Protein AF-A0A7W8C824-F1 (afdb_monomer)

pLDDT: mean 79.59, std 16.1, range [46.41, 97.12]

Solvent-accessible surface area (backbone atoms only — not comparable to full-atom values): 6570 Å² total; per-residue (Å²): 114,71,73,60,37,52,77,71,77,38,82,89,72,64,68,67,64,52,54,50,50,54,48,52,55,51,53,52,52,51,52,53,50,51,56,50,52,52,51,45,49,50,54,50,52,51,34,33,74,44,10,46,44,61,72,90,47,47,65,60,52,44,56,45,37,72,76,38,64,73,51,53,58,60,64,63,70,46,56,70,55,71,38,84,79,66,85,91,67,78,74,78,74,76,68,91,66,76,90,80,73,90,84,80,81,132

Radius of gyration: 30.42 Å; Cα contacts (8 Å, |Δi|>4): 52; chains: 1; bounding box: 59×37×101 Å

Structure (mmCIF, N/CA/C/O backbone):
data_AF-A0A7W8C824-F1
#
_entry.id   AF-A0A7W8C824-F1
#
loop_
_atom_site.group_PDB
_atom_site.id
_atom_site.type_symbol
_atom_site.label_atom_id
_atom_site.label_alt_id
_atom_site.label_comp_id
_atom_site.label_asym_id
_atom_site.label_entity_id
_atom_site.label_seq_id
_atom_site.pdbx_PDB_ins_code
_atom_site.Cartn_x
_atom_site.Cartn_y
_atom_site.Cartn_z
_atom_site.occupancy
_atom_site.B_iso_or_equiv
_atom_site.auth_seq_id
_atom_site.auth_comp_id
_atom_site.auth_asym_id
_atom_site.auth_atom_id
_atom_site.pdbx_PDB_model_num
ATOM 1 N N . MET A 1 1 ? -30.776 -2.732 39.563 1.00 51.03 1 MET A N 1
ATOM 2 C CA . MET A 1 1 ? -30.704 -3.520 38.309 1.00 51.03 1 MET A CA 1
ATOM 3 C C . MET A 1 1 ? -29.269 -3.850 37.877 1.00 51.03 1 MET A C 1
ATOM 5 O O . MET A 1 1 ? -29.058 -4.956 37.401 1.00 51.03 1 MET A O 1
ATOM 9 N N . ALA A 1 2 ? -28.263 -3.000 38.137 1.00 52.59 2 ALA A N 1
ATOM 10 C CA . ALA A 1 2 ? -26.850 -3.312 37.844 1.00 52.59 2 ALA A CA 1
ATOM 11 C C . ALA A 1 2 ? -26.301 -4.573 38.557 1.00 52.59 2 ALA A C 1
ATOM 13 O O . ALA A 1 2 ? -25.575 -5.366 37.964 1.00 52.59 2 ALA A O 1
ATOM 14 N N . ALA A 1 3 ? -26.701 -4.815 39.811 1.00 47.91 3 ALA A N 1
ATOM 15 C CA . ALA A 1 3 ? -26.266 -5.990 40.576 1.00 47.91 3 ALA A CA 1
ATOM 16 C C . ALA A 1 3 ? -26.782 -7.334 40.012 1.00 47.91 3 ALA A C 1
ATOM 18 O O . ALA A 1 3 ? -26.145 -8.366 40.207 1.00 47.91 3 ALA A O 1
ATOM 19 N N . THR A 1 4 ? -27.916 -7.332 39.303 1.00 57.91 4 THR A N 1
ATOM 20 C CA . THR A 1 4 ? -28.501 -8.536 38.690 1.00 57.91 4 THR A CA 1
ATOM 21 C C . THR A 1 4 ? -27.822 -8.869 37.359 1.00 57.91 4 THR A C 1
ATOM 23 O O . THR A 1 4 ? -27.561 -10.037 37.096 1.00 57.91 4 THR A O 1
ATOM 26 N N . ALA A 1 5 ? -27.452 -7.853 36.568 1.00 58.50 5 ALA A N 1
ATOM 27 C CA . ALA A 1 5 ? -26.692 -8.023 35.326 1.00 58.50 5 ALA A CA 1
ATOM 28 C C . ALA A 1 5 ? -25.320 -8.672 35.580 1.00 58.50 5 ALA A C 1
ATOM 30 O O . ALA A 1 5 ? -24.965 -9.655 34.932 1.00 58.50 5 ALA A O 1
ATOM 31 N N . LYS A 1 6 ? -24.611 -8.220 36.624 1.00 61.25 6 LYS A N 1
ATOM 32 C CA . LYS A 1 6 ? -23.295 -8.764 36.990 1.00 61.25 6 LYS A CA 1
ATOM 33 C C . LYS A 1 6 ? -23.343 -10.243 37.401 1.00 61.25 6 LYS A C 1
ATOM 35 O O . LYS A 1 6 ? -22.414 -10.989 37.112 1.00 61.25 6 LYS A O 1
ATOM 40 N N . ARG A 1 7 ? -24.440 -10.695 38.028 1.00 61.50 7 ARG A N 1
ATOM 41 C CA . ARG A 1 7 ? -24.666 -12.117 38.370 1.00 61.50 7 ARG A CA 1
ATOM 42 C C . ARG A 1 7 ?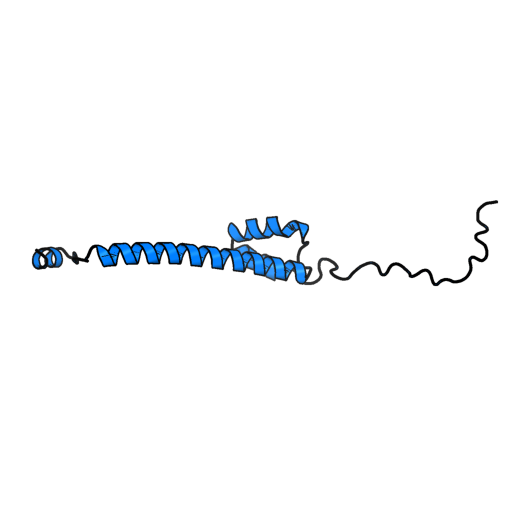 -24.936 -13.001 37.147 1.00 61.50 7 ARG A C 1
ATOM 44 O O . ARG A 1 7 ? -24.751 -14.207 37.240 1.00 61.50 7 ARG A O 1
ATOM 51 N N . ALA A 1 8 ? -25.336 -12.409 36.023 1.00 73.31 8 ALA A N 1
ATOM 52 C CA . ALA A 1 8 ? -25.531 -13.086 34.742 1.00 73.31 8 ALA A CA 1
ATOM 53 C C . ALA A 1 8 ? -24.302 -12.983 33.810 1.00 73.31 8 ALA A C 1
ATOM 55 O O . ALA A 1 8 ? -24.395 -13.349 32.643 1.00 73.31 8 ALA A O 1
ATOM 56 N N . GLY A 1 9 ? -23.164 -12.467 34.300 1.00 72.06 9 GLY A N 1
ATOM 57 C CA . GLY A 1 9 ? -21.960 -12.252 33.487 1.00 72.06 9 GLY A CA 1
ATOM 58 C C . GLY A 1 9 ? -22.060 -11.070 32.517 1.00 72.06 9 GLY A C 1
ATOM 59 O O . GLY A 1 9 ? -21.249 -10.962 31.604 1.00 72.06 9 GLY A O 1
ATOM 60 N N . LEU A 1 10 ? -23.047 -10.190 32.699 1.00 75.06 10 LEU A N 1
ATOM 61 C CA . LEU A 1 10 ? -23.274 -9.024 31.853 1.00 75.06 10 LEU A CA 1
ATOM 62 C C . LEU A 1 10 ? -22.800 -7.756 32.567 1.00 75.06 10 LEU A C 1
ATOM 64 O O . LEU A 1 10 ? -23.128 -7.516 33.733 1.00 75.06 10 LEU A O 1
ATOM 68 N N . GLU A 1 11 ? -22.053 -6.926 31.849 1.00 76.12 11 GLU A N 1
ATOM 69 C CA . GLU A 1 11 ? -21.635 -5.607 32.312 1.00 76.12 11 GLU A CA 1
ATOM 70 C C . GLU A 1 11 ? -22.568 -4.540 31.734 1.00 76.12 11 GLU A C 1
ATOM 72 O O . GLU A 1 11 ? -22.864 -4.532 30.539 1.00 76.12 11 GLU A O 1
ATOM 77 N N . VAL A 1 12 ? -23.085 -3.667 32.602 1.00 76.25 12 VAL A N 1
ATOM 78 C CA . VAL A 1 12 ? -23.920 -2.538 32.179 1.00 76.25 12 VAL A CA 1
ATOM 79 C C . VAL A 1 12 ? -22.980 -1.435 31.719 1.00 76.25 12 VAL A C 1
ATOM 81 O O . VAL A 1 12 ? -22.238 -0.891 32.532 1.00 76.25 12 VAL A O 1
ATOM 84 N N . VAL A 1 13 ? -23.014 -1.130 30.425 1.00 74.00 13 VAL A N 1
ATOM 85 C CA . VAL A 1 13 ? -22.224 -0.062 29.808 1.00 74.00 13 VAL A CA 1
ATOM 86 C C . VAL A 1 13 ? -23.176 1.046 29.360 1.00 74.00 13 VAL A C 1
ATOM 88 O O . VAL A 1 13 ? -24.239 0.760 28.804 1.00 74.00 13 VAL A O 1
ATOM 91 N N . ASP A 1 14 ? -22.798 2.301 29.606 1.00 80.50 14 ASP A N 1
ATOM 92 C CA . ASP A 1 14 ? -23.576 3.469 29.192 1.00 80.50 14 ASP A CA 1
ATOM 93 C C . ASP A 1 14 ? -23.656 3.584 27.659 1.00 80.50 14 ASP A C 1
ATOM 95 O O . ASP A 1 14 ? -22.742 3.197 26.922 1.00 80.50 14 ASP A O 1
ATOM 99 N N . ALA A 1 15 ? -24.767 4.131 27.164 1.00 78.69 15 ALA A N 1
ATOM 100 C CA . ALA A 1 15 ? -25.038 4.214 25.730 1.00 78.69 15 ALA A CA 1
ATOM 101 C C . ALA A 1 15 ? -24.077 5.163 24.988 1.00 78.69 15 ALA A C 1
ATOM 103 O O . ALA A 1 15 ? -23.663 4.856 23.866 1.00 78.69 15 ALA A O 1
ATOM 104 N N . ASP A 1 16 ? -23.680 6.273 25.620 1.00 80.88 16 ASP A N 1
ATOM 105 C CA . ASP A 1 16 ? -22.818 7.284 24.995 1.00 80.88 16 ASP A CA 1
ATOM 106 C C . ASP A 1 16 ? -21.395 6.751 24.717 1.00 80.88 16 ASP A C 1
ATOM 108 O O . ASP A 1 16 ? -20.937 6.857 23.572 1.00 80.88 16 ASP A O 1
ATOM 112 N N . PRO A 1 17 ? -20.710 6.073 25.668 1.00 82.69 17 PRO A N 1
ATOM 113 C CA . PRO A 1 17 ? -19.444 5.391 25.392 1.00 82.69 17 PRO A CA 1
ATOM 114 C C . PRO A 1 17 ? -19.525 4.336 24.281 1.00 82.69 17 PRO A C 1
ATOM 116 O O . PRO A 1 17 ? -18.599 4.216 23.480 1.00 82.69 17 PRO A O 1
ATOM 119 N N . ILE A 1 18 ? -20.630 3.583 24.182 1.00 84.00 18 ILE A N 1
ATOM 120 C CA . ILE A 1 18 ? -20.809 2.577 23.119 1.00 84.00 18 ILE A CA 1
ATOM 121 C C . ILE A 1 18 ? -20.908 3.248 21.746 1.00 84.00 18 ILE A C 1
ATOM 123 O O . ILE A 1 18 ? -20.325 2.755 20.776 1.00 84.00 18 ILE A O 1
ATOM 127 N N . ALA A 1 19 ? -21.654 4.350 21.643 1.00 85.06 19 ALA A N 1
ATOM 128 C CA . ALA A 1 19 ? -21.786 5.098 20.398 1.00 85.06 19 ALA A CA 1
ATOM 129 C C . ALA A 1 19 ? -20.436 5.686 19.954 1.00 85.06 19 ALA A C 1
ATOM 131 O O . ALA A 1 19 ? -20.065 5.554 18.784 1.00 85.06 19 ALA A O 1
ATOM 132 N N . MET A 1 20 ? -19.672 6.248 20.897 1.00 86.81 20 MET A N 1
ATOM 133 C CA . MET A 1 20 ? -18.321 6.756 20.654 1.00 86.81 20 MET A CA 1
ATOM 134 C C . MET A 1 20 ? -17.382 5.646 20.167 1.00 86.81 20 MET A C 1
ATOM 136 O O . MET A 1 20 ? -16.775 5.778 19.106 1.00 86.81 20 MET A O 1
ATOM 140 N N . LEU A 1 21 ? -17.348 4.504 20.860 1.00 86.38 21 LEU A N 1
ATOM 141 C CA . LEU A 1 21 ? -16.485 3.379 20.498 1.00 86.38 21 LEU A CA 1
ATOM 142 C C . LEU A 1 21 ? -16.818 2.808 19.112 1.00 86.38 21 LEU A C 1
ATOM 144 O O . LEU A 1 21 ? -15.925 2.460 18.342 1.00 86.38 21 LEU A O 1
ATOM 148 N N . ARG A 1 22 ? -18.106 2.720 18.756 1.00 88.88 22 ARG A N 1
ATOM 149 C CA . ARG A 1 22 ? -18.532 2.273 17.417 1.00 88.88 22 ARG A CA 1
ATOM 150 C C . ARG A 1 22 ? -18.063 3.225 16.322 1.00 88.88 22 ARG A C 1
ATOM 152 O O . ARG A 1 22 ? -17.672 2.763 15.246 1.00 88.88 22 ARG A O 1
ATOM 159 N N . ARG A 1 23 ? -18.104 4.531 16.588 1.00 87.44 23 ARG A N 1
ATOM 160 C CA . ARG A 1 23 ? -17.607 5.553 15.668 1.00 87.44 23 ARG A CA 1
ATOM 161 C C . ARG A 1 23 ? -16.097 5.432 15.496 1.00 87.44 23 ARG A C 1
ATOM 163 O O . ARG A 1 23 ? -15.645 5.245 14.374 1.00 87.44 23 ARG A O 1
ATOM 170 N N . GLU A 1 24 ? -15.345 5.405 16.591 1.00 85.50 24 GLU A N 1
ATOM 171 C CA . GLU A 1 24 ? -13.886 5.243 16.566 1.00 85.50 24 GLU A CA 1
ATOM 172 C C . GLU A 1 24 ? -13.456 3.948 15.863 1.00 85.50 24 GLU A C 1
ATOM 174 O O . GLU A 1 24 ? -12.519 3.946 15.068 1.00 85.50 24 GLU A O 1
ATOM 179 N N . ALA A 1 25 ? -14.178 2.845 16.080 1.00 87.38 25 ALA A N 1
ATOM 180 C CA . ALA A 1 25 ? -13.919 1.587 15.386 1.00 87.38 25 ALA A CA 1
ATOM 181 C C . ALA A 1 25 ? -14.183 1.679 13.874 1.00 87.38 25 ALA A C 1
ATOM 183 O O . ALA A 1 25 ? -13.513 1.008 13.086 1.00 87.38 25 ALA A O 1
ATOM 184 N N . THR A 1 26 ? -15.162 2.481 13.456 1.00 87.44 26 THR A N 1
ATOM 185 C CA . THR A 1 26 ? -15.460 2.713 12.037 1.00 87.44 26 THR A CA 1
ATOM 186 C C . THR A 1 26 ? -14.384 3.588 11.402 1.00 87.44 26 THR A C 1
ATOM 188 O O . THR A 1 26 ? -13.828 3.209 10.371 1.00 87.44 26 THR A O 1
ATOM 191 N N . ASP A 1 27 ? -14.018 4.683 12.064 1.00 87.69 27 ASP A N 1
ATOM 192 C CA . ASP A 1 27 ? -12.971 5.602 11.617 1.00 87.69 27 ASP A CA 1
ATOM 193 C C . ASP A 1 27 ? -11.616 4.871 11.531 1.00 87.69 27 ASP A C 1
ATOM 195 O O . ASP A 1 27 ? -10.918 4.940 10.519 1.00 87.69 27 ASP A O 1
ATOM 199 N N . GLY A 1 28 ? -11.283 4.049 12.531 1.00 81.44 28 GLY A N 1
ATOM 200 C CA . GLY A 1 28 ? -10.068 3.233 12.537 1.00 81.44 28 GLY A CA 1
ATOM 201 C C . GLY A 1 28 ? -10.009 2.212 11.394 1.00 81.44 28 GLY A C 1
ATOM 202 O O . GLY A 1 28 ? -8.948 2.012 10.795 1.00 81.44 28 GLY A O 1
ATOM 203 N N . LYS A 1 29 ? -11.142 1.594 11.030 1.00 86.62 29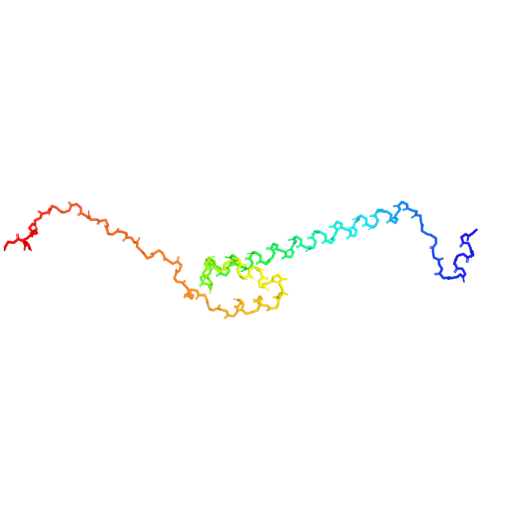 LYS A N 1
ATOM 204 C CA . LYS A 1 29 ? -11.220 0.704 9.856 1.00 86.62 29 LYS A CA 1
ATOM 205 C C . LYS A 1 29 ? -10.940 1.461 8.559 1.00 86.62 29 LYS A C 1
ATOM 207 O O . LYS A 1 29 ? -10.205 0.946 7.718 1.00 86.62 29 LYS A O 1
ATOM 212 N N . GLN A 1 30 ? -11.485 2.668 8.412 1.00 88.38 30 GLN A N 1
ATOM 213 C CA . GLN A 1 30 ? -11.265 3.504 7.230 1.00 88.38 30 GLN A CA 1
ATOM 214 C C . GLN A 1 30 ? -9.802 3.941 7.112 1.00 88.38 30 GLN A C 1
ATOM 216 O O . GLN A 1 30 ? -9.197 3.765 6.056 1.00 88.38 30 GLN A O 1
ATOM 221 N N . VAL A 1 31 ? -9.199 4.417 8.207 1.00 90.00 31 VAL A N 1
ATOM 222 C CA . VAL A 1 31 ? -7.780 4.808 8.240 1.00 90.00 31 VAL A CA 1
ATOM 223 C C . VAL A 1 31 ? -6.877 3.626 7.894 1.00 90.00 31 VAL A C 1
ATOM 225 O O . VAL A 1 31 ? -5.954 3.764 7.092 1.00 90.00 31 VAL A O 1
ATOM 228 N N . LYS A 1 32 ? -7.158 2.439 8.444 1.00 88.12 32 LYS A N 1
ATOM 229 C CA . LYS A 1 32 ? -6.387 1.230 8.133 1.00 88.12 32 LYS A CA 1
ATOM 230 C C . LYS A 1 32 ? -6.489 0.853 6.653 1.00 88.12 32 LYS A C 1
ATOM 232 O O . LYS A 1 32 ? -5.475 0.491 6.060 1.00 88.12 32 LYS A O 1
ATOM 237 N N . ALA A 1 33 ? -7.682 0.946 6.066 1.00 88.56 33 ALA A N 1
ATOM 238 C CA . ALA A 1 33 ? -7.892 0.668 4.648 1.00 88.56 33 ALA A CA 1
ATOM 239 C C . ALA A 1 33 ? -7.137 1.668 3.754 1.00 88.56 33 ALA A C 1
ATOM 241 O O . ALA A 1 33 ? -6.426 1.250 2.842 1.00 88.56 33 ALA A O 1
ATOM 242 N N . ALA A 1 34 ? -7.212 2.966 4.064 1.00 89.88 34 ALA A N 1
ATOM 243 C CA . ALA A 1 34 ? -6.491 4.008 3.334 1.00 89.88 34 ALA A CA 1
ATOM 244 C C . ALA A 1 34 ? -4.967 3.824 3.418 1.00 89.88 34 ALA A C 1
ATOM 246 O O . ALA A 1 34 ? -4.277 3.858 2.401 1.00 89.88 34 ALA A O 1
ATOM 247 N N . ALA A 1 35 ? -4.443 3.538 4.615 1.00 92.12 35 ALA A N 1
ATOM 248 C CA . ALA A 1 35 ? -3.021 3.269 4.807 1.00 92.12 35 ALA A CA 1
ATOM 249 C C . ALA A 1 35 ? -2.553 2.034 4.020 1.00 92.12 35 ALA A C 1
ATOM 251 O O . ALA A 1 35 ? -1.433 2.013 3.515 1.00 92.12 35 ALA A O 1
ATOM 252 N N . GLN A 1 36 ? -3.393 1.002 3.903 1.00 91.38 36 GLN A N 1
ATOM 253 C CA . GLN A 1 36 ? -3.065 -0.179 3.108 1.00 91.38 36 GLN A CA 1
ATOM 254 C C . GLN A 1 36 ? -3.017 0.137 1.609 1.00 91.38 36 GLN A C 1
ATOM 256 O O . GLN A 1 36 ? -2.060 -0.258 0.947 1.00 91.38 36 GLN A O 1
ATOM 261 N N . ALA A 1 37 ? -4.002 0.874 1.089 1.00 92.06 37 ALA A N 1
ATOM 262 C CA . ALA A 1 37 ? -4.020 1.296 -0.311 1.00 92.06 37 ALA A CA 1
ATOM 263 C C . ALA A 1 37 ? -2.782 2.139 -0.660 1.00 92.06 37 ALA A C 1
ATOM 265 O O . ALA A 1 37 ? -2.091 1.853 -1.634 1.00 92.06 37 ALA A O 1
ATOM 266 N N . GLN A 1 38 ? -2.427 3.095 0.202 1.00 94.44 38 GLN A N 1
ATOM 267 C CA . GLN A 1 38 ? -1.252 3.941 -0.000 1.00 94.44 38 GLN A CA 1
ATOM 268 C C . GLN A 1 38 ? 0.058 3.140 -0.024 1.00 94.44 38 GLN A C 1
ATOM 270 O O . GLN A 1 38 ? 0.941 3.431 -0.827 1.00 94.44 38 GLN A O 1
ATOM 275 N N . ARG A 1 39 ? 0.194 2.108 0.823 1.00 94.12 39 ARG A N 1
ATOM 276 C CA . ARG A 1 39 ? 1.366 1.214 0.794 1.00 94.12 39 ARG A CA 1
ATOM 277 C C . ARG A 1 39 ? 1.462 0.437 -0.514 1.00 94.12 39 ARG A C 1
ATOM 279 O O . ARG A 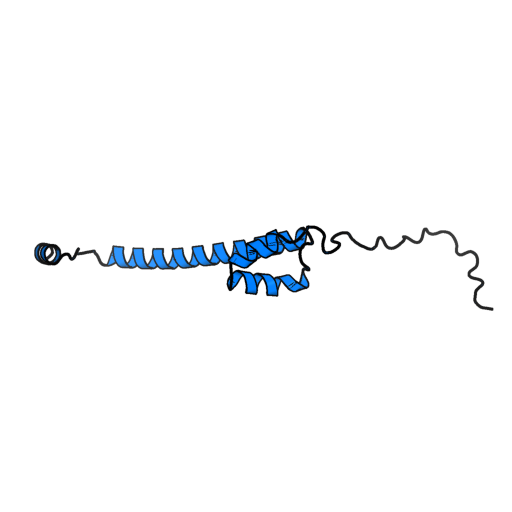1 39 ? 2.557 0.285 -1.042 1.00 94.12 39 ARG A O 1
ATOM 286 N N . ILE A 1 40 ? 0.332 -0.050 -1.026 1.00 95.44 40 ILE A N 1
ATOM 287 C CA . ILE A 1 40 ? 0.286 -0.771 -2.301 1.00 95.44 40 ILE A CA 1
ATOM 288 C C . ILE A 1 40 ? 0.745 0.146 -3.436 1.00 95.44 40 ILE A C 1
ATOM 290 O O . ILE A 1 40 ? 1.647 -0.221 -4.184 1.00 95.44 40 ILE A O 1
ATOM 294 N N . GLU A 1 41 ? 0.175 1.347 -3.531 1.00 95.81 41 GLU A N 1
ATOM 295 C CA . GLU A 1 41 ? 0.543 2.315 -4.569 1.00 95.81 41 GLU A CA 1
ATOM 296 C C . GLU A 1 41 ? 2.022 2.704 -4.489 1.00 95.81 41 GLU A C 1
ATOM 298 O O . GLU A 1 41 ? 2.717 2.649 -5.502 1.00 95.81 41 GLU A O 1
ATOM 303 N N . ALA A 1 42 ? 2.532 2.992 -3.287 1.00 95.50 42 ALA A N 1
ATOM 304 C CA . ALA A 1 42 ? 3.937 3.336 -3.083 1.00 95.50 42 ALA A CA 1
ATOM 305 C C . ALA A 1 42 ? 4.890 2.205 -3.507 1.00 95.50 42 ALA A C 1
ATOM 307 O O . ALA A 1 42 ? 5.904 2.465 -4.154 1.00 95.50 42 ALA A O 1
ATOM 308 N N . ASN A 1 43 ? 4.554 0.948 -3.196 1.00 94.69 43 ASN A N 1
ATOM 309 C CA . ASN A 1 43 ? 5.354 -0.208 -3.604 1.00 94.69 43 ASN A CA 1
ATOM 310 C C . ASN A 1 43 ? 5.390 -0.372 -5.132 1.00 94.69 43 ASN A C 1
ATOM 312 O O . ASN A 1 43 ? 6.434 -0.692 -5.701 1.00 94.69 43 ASN A O 1
ATOM 316 N N . VAL A 1 44 ? 4.257 -0.150 -5.805 1.00 95.94 44 VAL A N 1
ATOM 317 C CA . VAL A 1 44 ? 4.175 -0.217 -7.271 1.00 95.94 44 VAL A CA 1
ATOM 318 C C . VAL A 1 44 ? 4.961 0.928 -7.913 1.00 95.94 44 VAL A C 1
ATOM 320 O O . VAL A 1 44 ? 5.690 0.698 -8.877 1.00 95.94 44 VAL A O 1
ATOM 323 N N . ASP A 1 45 ? 4.863 2.141 -7.372 1.00 95.12 45 ASP A N 1
ATOM 324 C CA . ASP A 1 45 ? 5.568 3.316 -7.895 1.00 95.12 45 ASP A CA 1
ATOM 325 C C . ASP A 1 45 ? 7.091 3.207 -7.732 1.00 95.12 45 ASP A C 1
ATOM 327 O O . ASP A 1 45 ? 7.842 3.548 -8.652 1.00 95.12 45 ASP A O 1
ATOM 331 N N . ASP A 1 46 ? 7.562 2.655 -6.613 1.00 94.31 46 ASP A N 1
ATOM 332 C CA . ASP A 1 46 ? 8.977 2.332 -6.408 1.00 94.31 46 ASP A CA 1
ATOM 333 C C . ASP A 1 46 ? 9.470 1.295 -7.433 1.00 94.31 46 ASP A C 1
ATOM 335 O O . ASP A 1 46 ? 10.513 1.481 -8.064 1.00 94.31 46 ASP A O 1
ATOM 339 N N . ALA A 1 47 ? 8.686 0.244 -7.687 1.00 92.81 47 ALA A N 1
ATOM 340 C CA . ALA A 1 47 ? 9.024 -0.770 -8.684 1.00 92.81 47 ALA A CA 1
ATOM 341 C C . ALA A 1 47 ? 9.061 -0.214 -10.120 1.00 92.81 47 ALA A C 1
ATOM 343 O O . ALA A 1 47 ? 9.905 -0.629 -10.918 1.00 92.81 47 ALA A O 1
ATOM 344 N N . ILE A 1 48 ? 8.185 0.738 -10.455 1.00 93.31 48 ILE A N 1
ATOM 345 C CA . ILE A 1 48 ? 8.226 1.455 -11.739 1.00 93.31 48 ILE A CA 1
ATOM 346 C C . ILE A 1 48 ? 9.494 2.305 -11.830 1.00 93.31 48 ILE A C 1
ATOM 348 O O . ILE A 1 48 ? 10.205 2.240 -12.831 1.00 93.31 48 ILE A O 1
ATOM 352 N N . THR A 1 49 ? 9.797 3.068 -10.780 1.00 90.50 49 THR A N 1
ATOM 353 C CA . THR A 1 49 ? 10.968 3.958 -10.731 1.00 90.50 49 THR A CA 1
ATOM 354 C C . THR A 1 49 ? 12.273 3.176 -10.879 1.00 90.50 49 THR A C 1
ATOM 356 O O . THR A 1 49 ? 13.180 3.605 -11.588 1.00 90.50 49 THR A O 1
ATOM 359 N N . LYS A 1 50 ? 12.346 1.982 -10.283 1.00 89.88 50 LYS A N 1
ATOM 360 C CA . LYS A 1 50 ? 13.479 1.050 -10.409 1.00 89.88 50 LYS A CA 1
ATOM 361 C C . LYS A 1 50 ? 13.512 0.285 -11.736 1.00 89.88 50 LYS A C 1
ATOM 363 O O . LYS A 1 50 ? 14.402 -0.535 -11.948 1.00 89.88 50 LYS A O 1
ATOM 368 N N . GLY A 1 51 ? 12.536 0.492 -12.620 1.00 89.25 51 GLY A N 1
ATOM 369 C CA . GLY A 1 51 ? 12.448 -0.210 -13.899 1.00 89.25 51 GLY A CA 1
ATOM 370 C C . GLY A 1 51 ? 12.144 -1.705 -13.774 1.00 89.25 51 GLY A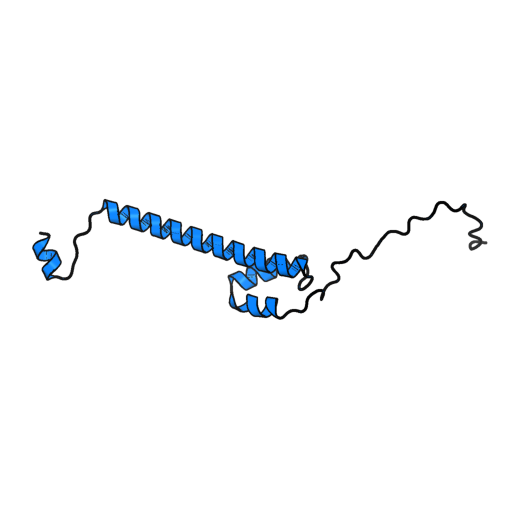 C 1
ATOM 371 O O . GLY A 1 51 ? 12.390 -2.449 -14.723 1.00 89.25 51 GLY A O 1
ATOM 372 N N . LYS A 1 52 ? 11.617 -2.168 -12.630 1.00 92.88 52 LYS A N 1
ATOM 373 C CA . LYS A 1 52 ? 11.191 -3.566 -12.434 1.00 92.88 52 LYS A CA 1
ATOM 374 C C . LYS A 1 52 ? 9.958 -3.895 -13.267 1.00 92.88 52 LYS A C 1
ATOM 376 O O . LYS A 1 52 ? 9.817 -4.997 -13.789 1.00 92.88 52 LYS A O 1
ATOM 381 N N . ILE A 1 53 ? 9.049 -2.928 -13.382 1.00 93.00 53 ILE A N 1
ATOM 382 C CA . ILE A 1 53 ? 7.802 -3.039 -14.138 1.00 93.00 53 ILE A CA 1
ATOM 383 C C . ILE A 1 53 ? 7.582 -1.789 -14.991 1.00 93.00 53 ILE A C 1
ATOM 385 O O . ILE A 1 53 ? 8.063 -0.702 -14.686 1.00 93.00 53 ILE A O 1
ATOM 389 N N . THR A 1 54 ? 6.813 -1.929 -16.067 1.00 90.88 54 THR A N 1
ATOM 390 C CA . THR A 1 54 ? 6.438 -0.797 -16.924 1.00 90.88 54 THR A CA 1
ATOM 391 C C . THR A 1 54 ? 5.350 0.070 -16.276 1.00 90.88 54 THR A C 1
ATOM 393 O O . THR A 1 54 ? 4.399 -0.508 -15.735 1.00 90.88 54 THR A O 1
ATOM 396 N N . PRO A 1 55 ? 5.351 1.404 -16.472 1.00 92.56 55 PRO A N 1
ATOM 397 C CA . PRO A 1 55 ? 4.273 2.288 -16.013 1.00 92.56 55 PRO A CA 1
ATOM 398 C C . PRO A 1 55 ? 2.873 1.872 -16.494 1.00 92.56 55 PRO A C 1
ATOM 400 O O . PRO A 1 55 ? 1.903 1.950 -15.745 1.00 92.56 55 PRO A O 1
ATOM 403 N N . ALA A 1 56 ? 2.763 1.340 -17.718 1.00 93.31 56 ALA A N 1
ATOM 404 C CA . ALA A 1 56 ? 1.497 0.866 -18.288 1.00 93.31 56 ALA A CA 1
ATOM 405 C C . ALA A 1 56 ? 0.835 -0.266 -17.474 1.00 93.31 56 ALA A C 1
ATOM 407 O O . ALA A 1 56 ? -0.378 -0.453 -17.540 1.00 93.31 56 ALA A O 1
ATOM 408 N N . ARG A 1 57 ? 1.615 -1.013 -16.680 1.00 92.44 57 ARG A N 1
ATOM 409 C CA . ARG A 1 57 ? 1.120 -2.104 -15.826 1.00 92.44 57 ARG A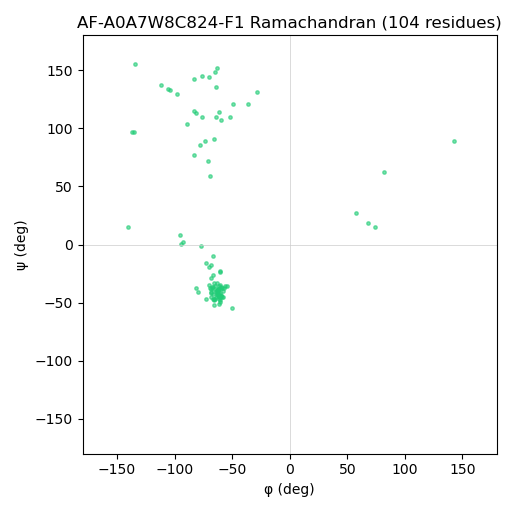 CA 1
ATOM 410 C C . ARG A 1 57 ? 0.778 -1.653 -14.405 1.00 92.44 57 ARG A C 1
ATOM 412 O O . ARG A 1 57 ? 0.351 -2.494 -13.620 1.00 92.44 57 ARG A O 1
ATOM 419 N N . ARG A 1 58 ? 0.907 -0.360 -14.073 1.00 95.62 58 ARG A N 1
ATOM 420 C CA . ARG A 1 58 ? 0.642 0.175 -12.724 1.00 95.62 58 ARG A CA 1
ATOM 421 C C . ARG A 1 58 ? -0.708 -0.282 -12.181 1.00 95.62 58 ARG A C 1
ATOM 423 O O . ARG A 1 58 ? -0.761 -0.908 -11.130 1.00 95.62 58 ARG A O 1
ATOM 430 N N . LYS A 1 59 ? -1.787 -0.033 -12.933 1.00 96.06 59 LYS A N 1
ATOM 431 C CA . LYS A 1 59 ? -3.148 -0.406 -12.520 1.00 96.06 59 LYS A CA 1
ATOM 432 C C . LYS A 1 59 ? -3.283 -1.908 -12.265 1.00 96.06 59 LYS A C 1
ATOM 434 O O . LYS A 1 59 ? -3.840 -2.296 -11.249 1.00 96.06 59 LYS A O 1
ATOM 439 N N . HIS A 1 60 ? -2.738 -2.734 -13.157 1.00 96.00 60 HIS A N 1
ATOM 440 C CA . HIS A 1 60 ? -2.780 -4.187 -13.006 1.00 96.00 60 HIS A CA 1
ATOM 441 C C . HIS A 1 60 ? -2.102 -4.646 -11.709 1.00 96.00 60 HIS A C 1
ATOM 443 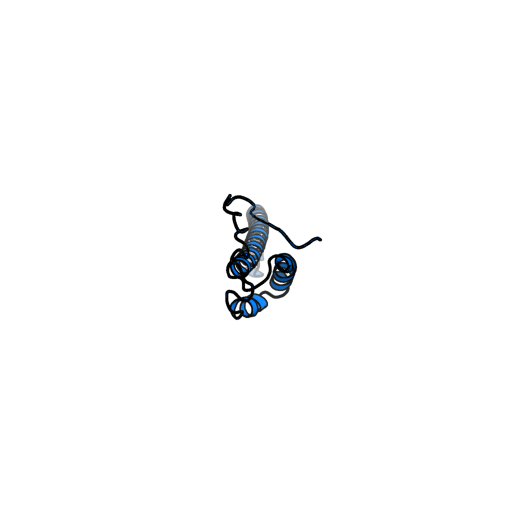O O . HIS A 1 60 ? -2.667 -5.4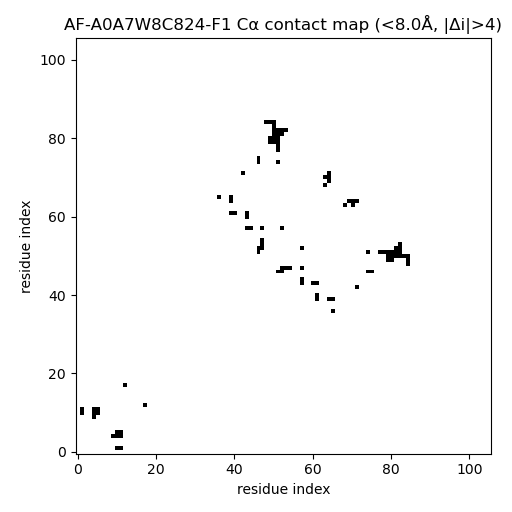59 -10.987 1.00 96.00 60 HIS A O 1
ATOM 449 N N . TRP A 1 61 ? -0.930 -4.093 -11.387 1.00 96.56 61 TRP A N 1
ATOM 450 C CA . TRP A 1 61 ? -0.219 -4.431 -10.155 1.00 96.56 61 TRP A CA 1
ATOM 451 C C . TRP A 1 61 ? -0.928 -3.928 -8.900 1.00 96.56 61 TRP A C 1
ATOM 453 O O . TRP A 1 61 ? -1.008 -4.675 -7.932 1.00 96.56 61 TRP A O 1
ATOM 463 N N . VAL A 1 62 ? -1.486 -2.714 -8.916 1.00 97.00 62 VAL A N 1
ATOM 464 C CA . VAL A 1 62 ? -2.285 -2.197 -7.791 1.00 97.00 62 VAL A CA 1
ATOM 465 C C . VAL A 1 62 ? -3.502 -3.089 -7.536 1.00 97.00 62 VAL A C 1
ATOM 467 O O . VAL A 1 62 ? -3.725 -3.497 -6.398 1.00 97.00 62 VAL A O 1
ATOM 470 N N . ASP A 1 63 ? -4.246 -3.444 -8.587 1.00 97.12 63 ASP A N 1
ATOM 471 C CA . ASP A 1 63 ? -5.415 -4.323 -8.479 1.00 97.12 63 ASP A CA 1
ATOM 472 C C . ASP A 1 63 ? -5.009 -5.723 -7.967 1.00 97.12 63 ASP A C 1
ATOM 474 O O . ASP A 1 63 ? -5.683 -6.294 -7.108 1.00 97.12 63 ASP A O 1
ATOM 478 N N . LEU A 1 64 ? -3.874 -6.256 -8.439 1.00 95.88 64 LEU A N 1
ATOM 479 C CA . LEU A 1 64 ? -3.334 -7.546 -8.004 1.00 95.88 64 LEU A CA 1
ATOM 480 C C . LEU A 1 64 ? -2.923 -7.535 -6.525 1.00 95.88 64 LEU A C 1
ATOM 482 O O . LEU A 1 64 ? -3.302 -8.436 -5.791 1.00 95.88 64 LEU A O 1
ATOM 486 N N . LEU A 1 65 ? -2.197 -6.512 -6.073 1.00 95.25 65 LEU A N 1
ATOM 487 C CA . LEU A 1 65 ? -1.747 -6.359 -4.683 1.00 95.25 65 LEU A CA 1
ATOM 488 C C . LEU A 1 65 ? -2.896 -6.080 -3.707 1.00 95.25 65 LEU A C 1
ATOM 490 O O . LEU A 1 65 ? -2.809 -6.426 -2.528 1.00 95.25 65 LEU A O 1
ATOM 494 N N . ALA A 1 66 ? -3.969 -5.447 -4.184 1.00 94.44 66 ALA A N 1
ATOM 495 C CA . ALA A 1 66 ? -5.189 -5.267 -3.409 1.00 94.44 66 ALA A CA 1
ATOM 496 C C . ALA A 1 66 ? -5.941 -6.594 -3.210 1.00 94.44 66 ALA A C 1
ATOM 498 O O . ALA A 1 66 ? -6.534 -6.799 -2.150 1.00 94.44 66 ALA A O 1
ATOM 499 N N . ALA A 1 67 ? -5.905 -7.485 -4.207 1.00 95.31 67 ALA A N 1
ATOM 500 C CA . ALA A 1 67 ? -6.512 -8.812 -4.139 1.00 95.31 67 ALA A CA 1
ATOM 501 C C . ALA A 1 67 ? -5.643 -9.828 -3.374 1.00 95.31 67 ALA A C 1
ATOM 503 O O . ALA A 1 67 ? -6.169 -10.610 -2.584 1.00 95.31 67 ALA A O 1
ATOM 504 N N . ASP A 1 68 ? -4.328 -9.795 -3.587 1.00 93.56 68 ASP A N 1
ATOM 505 C CA . ASP A 1 68 ? -3.343 -10.667 -2.954 1.00 93.56 68 ASP A CA 1
ATOM 506 C C . ASP A 1 68 ? -2.100 -9.870 -2.511 1.00 93.56 68 ASP A C 1
ATOM 508 O O . ASP A 1 68 ? -1.173 -9.638 -3.298 1.00 93.56 68 ASP A O 1
ATOM 512 N N . PRO A 1 69 ? -2.035 -9.475 -1.226 1.00 90.12 69 PRO A N 1
ATOM 513 C CA . PRO A 1 69 ? -0.884 -8.767 -0.679 1.00 90.12 69 PRO A CA 1
ATOM 514 C C . PRO A 1 69 ? 0.435 -9.550 -0.754 1.00 90.12 69 PRO A C 1
ATOM 516 O O . PRO A 1 69 ? 1.494 -8.922 -0.749 1.00 90.12 69 PRO A O 1
ATOM 519 N N . ALA A 1 70 ? 0.406 -10.888 -0.847 1.00 91.12 70 ALA A N 1
ATOM 520 C CA . ALA A 1 70 ? 1.619 -11.703 -0.948 1.00 91.12 70 ALA A CA 1
ATOM 521 C C . ALA A 1 70 ? 2.350 -11.499 -2.288 1.00 91.12 70 ALA A C 1
ATOM 523 O O . ALA A 1 70 ? 3.548 -11.756 -2.395 1.00 91.12 70 ALA A O 1
ATOM 524 N N . MET A 1 71 ? 1.677 -10.949 -3.308 1.00 90.69 71 MET A N 1
ATOM 525 C CA . MET A 1 71 ? 2.316 -10.595 -4.582 1.00 90.69 71 MET A CA 1
ATOM 526 C C . MET A 1 71 ? 3.331 -9.452 -4.469 1.00 90.69 71 MET A C 1
ATOM 528 O O . MET A 1 71 ? 4.111 -9.234 -5.400 1.00 90.69 71 MET A O 1
ATOM 532 N N . ALA A 1 72 ? 3.394 -8.763 -3.326 1.00 90.88 72 ALA A N 1
ATOM 533 C CA . ALA A 1 72 ? 4.472 -7.822 -3.034 1.00 90.88 72 ALA A CA 1
ATOM 534 C C . ALA A 1 72 ? 5.848 -8.505 -3.030 1.00 90.88 72 ALA A C 1
ATOM 536 O O . ALA A 1 72 ? 6.818 -7.914 -3.504 1.00 90.88 72 ALA A O 1
ATOM 537 N N . ASP A 1 73 ? 5.925 -9.758 -2.577 1.00 91.56 73 ASP A N 1
ATOM 538 C CA . ASP A 1 73 ? 7.178 -10.516 -2.550 1.00 91.56 73 ASP A CA 1
ATOM 539 C C . ASP A 1 73 ? 7.647 -10.844 -3.971 1.00 91.56 73 ASP A C 1
ATOM 541 O O . ASP A 1 73 ? 8.828 -10.717 -4.293 1.00 91.56 73 ASP A O 1
ATOM 545 N N . VAL A 1 74 ? 6.710 -11.163 -4.870 1.00 91.31 74 VAL A N 1
ATOM 546 C CA . VAL A 1 74 ? 7.016 -11.366 -6.294 1.00 91.31 74 VAL A CA 1
ATOM 547 C C . VAL A 1 74 ? 7.573 -10.078 -6.900 1.00 91.31 74 VAL A C 1
ATOM 549 O O . VAL A 1 74 ? 8.624 -10.106 -7.541 1.00 91.31 74 VAL A O 1
ATOM 552 N N . LEU A 1 75 ? 6.936 -8.934 -6.634 1.00 89.44 75 LEU A N 1
ATOM 553 C CA . LEU A 1 75 ? 7.427 -7.630 -7.088 1.00 89.44 75 LEU A CA 1
ATOM 554 C C . LEU A 1 75 ? 8.834 -7.319 -6.538 1.00 89.44 75 LEU A C 1
ATOM 556 O O . LEU A 1 75 ? 9.669 -6.752 -7.245 1.00 89.44 75 LEU A O 1
ATOM 560 N N . ALA A 1 76 ? 9.125 -7.724 -5.299 1.00 90.56 76 ALA A N 1
ATOM 561 C CA . ALA A 1 76 ? 10.433 -7.544 -4.679 1.00 90.56 76 ALA A CA 1
ATOM 562 C C . ALA A 1 76 ? 11.531 -8.378 -5.362 1.00 90.56 76 ALA A C 1
ATOM 564 O O . ALA A 1 76 ? 12.643 -7.873 -5.525 1.00 90.56 76 ALA A O 1
ATOM 565 N N . THR A 1 77 ? 11.215 -9.597 -5.814 1.00 92.19 77 THR A N 1
ATOM 566 C CA . THR A 1 77 ? 12.173 -10.497 -6.489 1.00 92.19 77 THR A CA 1
ATOM 567 C C . THR A 1 77 ? 12.544 -10.092 -7.915 1.00 92.19 77 THR A C 1
ATOM 569 O O . THR A 1 77 ? 13.548 -10.578 -8.437 1.00 92.19 77 THR A O 1
ATOM 572 N N . LEU A 1 78 ? 11.773 -9.205 -8.556 1.00 88.31 78 LEU A N 1
ATOM 573 C CA . LEU A 1 78 ? 12.103 -8.722 -9.896 1.00 88.31 78 LEU A CA 1
ATOM 574 C C . LEU A 1 78 ? 13.422 -7.929 -9.888 1.00 88.31 78 LEU A C 1
ATOM 576 O O . LEU A 1 78 ? 13.603 -7.073 -9.010 1.00 88.31 78 LEU A O 1
ATOM 580 N N . PRO A 1 79 ? 14.317 -8.168 -10.866 1.00 86.94 79 PRO A N 1
ATOM 581 C CA . PRO A 1 79 ? 15.562 -7.428 -10.973 1.00 86.94 79 PRO A CA 1
ATOM 582 C C . PRO A 1 79 ? 15.307 -5.976 -11.390 1.00 86.94 79 PRO A C 1
ATOM 584 O O . PRO A 1 79 ? 14.427 -5.674 -12.205 1.00 86.94 79 PRO A O 1
ATOM 587 N N . ASP A 1 80 ? 16.112 -5.074 -10.836 1.00 85.06 80 ASP A N 1
ATOM 588 C CA . ASP A 1 80 ? 16.110 -3.663 -11.217 1.00 85.06 80 ASP A CA 1
ATOM 589 C C . ASP A 1 80 ? 16.534 -3.496 -12.685 1.00 85.06 80 ASP A C 1
ATOM 591 O O . ASP A 1 80 ? 17.300 -4.297 -13.223 1.00 85.06 80 ASP A O 1
ATOM 595 N N . ASN A 1 81 ? 16.056 -2.428 -13.329 1.00 80.62 81 ASN A N 1
ATOM 596 C CA . ASN A 1 81 ? 16.356 -2.086 -14.724 1.00 80.62 81 ASN A CA 1
ATOM 597 C C . ASN A 1 81 ? 15.989 -3.180 -15.745 1.00 80.62 81 ASN A C 1
ATOM 599 O O . ASN A 1 81 ? 16.578 -3.241 -16.824 1.00 80.62 81 ASN A O 1
ATOM 603 N N . THR A 1 82 ? 14.992 -4.021 -15.441 1.00 79.12 82 THR A N 1
ATOM 604 C CA . THR A 1 82 ? 14.406 -4.940 -16.435 1.00 79.12 82 THR A CA 1
ATOM 605 C C . THR A 1 82 ? 13.896 -4.165 -17.654 1.00 79.12 82 THR A C 1
ATOM 607 O O . THR A 1 82 ? 14.016 -4.619 -18.790 1.00 79.12 82 THR A O 1
ATOM 610 N N . MET A 1 83 ? 13.358 -2.968 -17.417 1.00 75.19 83 MET A N 1
ATOM 611 C CA . MET A 1 83 ? 13.038 -1.991 -18.447 1.00 75.19 83 MET A CA 1
ATOM 612 C C . MET A 1 83 ? 14.063 -0.849 -18.406 1.00 75.19 83 MET A C 1
ATOM 614 O O . MET A 1 83 ? 14.326 -0.325 -17.319 1.00 75.19 83 MET A O 1
ATOM 618 N N . PRO A 1 84 ? 14.612 -0.413 -19.556 1.00 70.44 84 PRO A N 1
ATOM 619 C CA . PRO A 1 84 ? 15.486 0.751 -19.602 1.00 70.44 84 PRO A CA 1
ATOM 620 C C . PRO A 1 84 ? 14.719 1.993 -19.134 1.00 70.44 84 PRO A C 1
ATOM 622 O O . PRO A 1 84 ? 13.778 2.432 -19.790 1.00 70.44 84 PRO A O 1
ATOM 625 N N . VAL A 1 85 ? 15.119 2.555 -17.995 1.00 69.06 85 VAL A N 1
ATOM 626 C CA . VAL A 1 85 ? 14.575 3.819 -17.460 1.00 69.06 85 VAL A CA 1
ATOM 627 C C . VAL A 1 85 ? 15.412 5.038 -17.870 1.00 69.06 85 VAL A C 1
ATOM 629 O 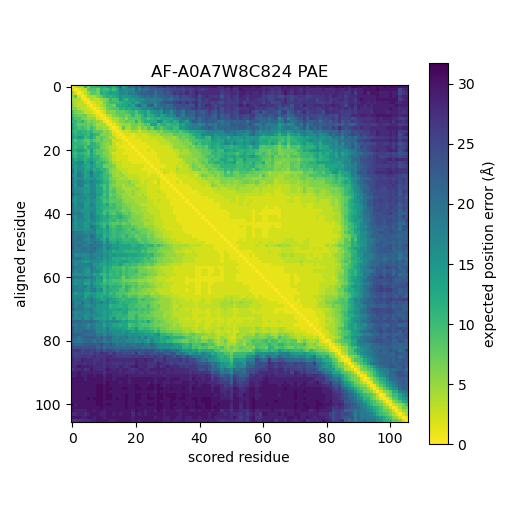O . VAL A 1 85 ? 15.082 6.167 -17.519 1.00 69.06 85 VAL A O 1
ATOM 632 N N . GLN A 1 86 ? 16.491 4.825 -18.633 1.00 60.38 86 GLN A N 1
ATOM 633 C CA . GLN A 1 86 ? 17.319 5.888 -19.207 1.00 60.38 86 GLN A CA 1
ATOM 634 C C . GLN A 1 86 ? 16.708 6.409 -20.518 1.00 60.38 86 GLN A C 1
ATOM 636 O O . GLN A 1 86 ? 16.194 5.610 -21.306 1.00 60.38 86 GLN A O 1
ATOM 641 N N . PRO A 1 87 ? 16.775 7.726 -20.787 1.00 57.53 87 PRO A N 1
ATOM 642 C CA . PRO A 1 87 ? 16.282 8.292 -22.035 1.00 57.53 87 PRO A CA 1
ATOM 643 C C . PRO A 1 87 ? 17.092 7.748 -23.219 1.00 57.53 87 PRO A C 1
ATOM 645 O O . PRO A 1 87 ? 18.254 8.098 -23.417 1.00 57.53 87 PRO A O 1
ATOM 648 N N . ILE A 1 88 ? 16.467 6.894 -24.033 1.00 59.09 88 ILE A N 1
ATOM 649 C CA . ILE A 1 88 ? 16.991 6.504 -25.345 1.00 59.09 88 ILE A CA 1
ATOM 650 C C . ILE A 1 88 ? 16.690 7.661 -26.301 1.00 59.09 88 ILE A C 1
ATOM 652 O O . ILE A 1 88 ? 15.649 7.688 -26.951 1.00 59.09 88 ILE A O 1
ATOM 656 N N . GLY A 1 89 ? 17.580 8.652 -26.341 1.00 53.38 89 GLY A N 1
ATOM 657 C CA . GLY A 1 89 ? 17.532 9.714 -27.342 1.00 53.38 89 GLY A CA 1
ATOM 658 C C . GLY A 1 89 ? 17.933 11.078 -26.803 1.00 53.38 89 GLY A C 1
ATOM 659 O O . GLY A 1 89 ? 17.080 11.881 -26.437 1.00 53.38 89 GLY A O 1
ATOM 660 N N . HIS A 1 90 ? 19.226 11.387 -26.860 1.00 60.19 90 HIS A N 1
ATOM 661 C CA . HIS A 1 90 ? 19.600 12.744 -27.231 1.00 60.19 90 HIS A CA 1
ATOM 662 C C . HIS A 1 90 ? 19.401 12.806 -28.741 1.00 60.19 90 HIS A C 1
ATOM 664 O O . HIS A 1 90 ? 20.108 12.117 -29.477 1.00 60.19 90 HIS A O 1
ATOM 670 N N . GLY A 1 91 ? 18.384 13.544 -29.199 1.00 55.78 91 GLY A N 1
ATOM 671 C CA . GLY A 1 91 ? 18.333 13.938 -30.602 1.00 55.78 91 GLY A CA 1
ATOM 672 C C . GLY A 1 91 ? 19.699 14.523 -30.925 1.00 55.78 91 GLY A C 1
ATOM 673 O O . GLY A 1 91 ? 20.151 15.407 -30.201 1.00 55.78 91 GLY A O 1
ATOM 674 N N . VAL A 1 92 ? 20.392 13.939 -31.904 1.00 53.84 92 VAL A N 1
ATOM 675 C CA . VAL A 1 92 ? 21.637 14.506 -32.412 1.00 53.84 92 VAL A CA 1
ATOM 676 C C . VAL A 1 92 ? 21.324 15.954 -32.747 1.00 53.84 92 VAL A C 1
ATOM 678 O O . VAL A 1 92 ? 20.529 16.225 -33.647 1.00 53.84 92 VAL A O 1
ATOM 681 N N . ASP A 1 93 ? 21.865 16.871 -31.949 1.00 51.94 93 ASP A N 1
ATOM 682 C CA . ASP A 1 93 ? 21.915 18.267 -32.328 1.00 51.94 93 ASP A CA 1
ATOM 683 C C . ASP A 1 93 ? 22.731 18.237 -33.613 1.00 51.94 93 ASP A C 1
ATOM 685 O O . ASP A 1 93 ? 23.906 17.853 -33.600 1.00 51.94 93 ASP A O 1
ATOM 689 N N . ILE A 1 94 ? 22.056 18.438 -34.747 1.00 52.22 94 ILE A N 1
ATOM 690 C CA . ILE A 1 94 ? 22.725 18.589 -36.028 1.00 52.22 94 ILE A CA 1
ATOM 691 C C . ILE A 1 94 ? 23.486 19.890 -35.856 1.00 52.22 94 ILE A C 1
ATOM 693 O O . ILE A 1 94 ? 22.958 20.983 -36.066 1.00 52.22 94 ILE A O 1
ATOM 697 N N . GLU A 1 95 ? 24.720 19.730 -35.384 1.00 47.38 95 GLU A N 1
ATOM 698 C CA . GLU A 1 95 ? 25.781 20.705 -35.432 1.00 47.38 95 GLU A CA 1
ATOM 699 C C . GLU A 1 95 ? 25.603 21.415 -36.766 1.00 47.38 95 GLU A C 1
ATOM 701 O O . GLU A 1 95 ? 25.511 20.767 -37.813 1.00 47.38 95 GLU A O 1
ATOM 706 N N . SER A 1 96 ? 25.403 22.730 -36.714 1.00 50.78 96 SER A N 1
ATOM 707 C CA . SER A 1 96 ? 25.145 23.572 -37.878 1.00 50.78 96 SER A CA 1
ATOM 708 C C . SER A 1 96 ? 26.417 23.675 -38.732 1.00 50.78 96 SER A C 1
ATOM 710 O O . SER A 1 96 ? 26.971 24.748 -38.935 1.00 50.78 96 SER A O 1
ATOM 712 N N . GLY A 1 97 ? 26.915 22.531 -39.192 1.00 46.41 97 GLY A N 1
ATOM 713 C CA . GLY A 1 97 ? 27.916 22.346 -40.213 1.00 46.41 97 GLY A CA 1
ATOM 714 C C . GLY A 1 97 ? 27.206 22.420 -41.553 1.00 46.41 97 GLY A C 1
ATOM 715 O O . GLY A 1 97 ? 26.326 21.625 -41.871 1.00 46.41 97 GLY A O 1
ATOM 716 N N . THR A 1 98 ? 27.567 23.450 -42.301 1.00 52.69 98 THR A N 1
ATOM 717 C CA . THR A 1 98 ? 27.167 23.770 -43.670 1.00 52.69 98 THR A CA 1
ATOM 718 C C . THR A 1 98 ? 26.813 22.533 -44.518 1.00 52.69 98 THR A C 1
ATOM 720 O O . THR A 1 98 ? 27.621 21.607 -44.588 1.00 52.69 98 THR A O 1
ATOM 723 N N . PRO A 1 99 ? 25.666 22.508 -45.231 1.00 46.41 99 PRO A N 1
ATOM 724 C CA . PRO A 1 99 ? 25.301 21.372 -46.068 1.00 46.41 99 PRO A CA 1
ATOM 725 C C . PRO A 1 99 ? 26.177 21.358 -47.327 1.00 46.41 99 PRO A C 1
ATOM 727 O O . PRO A 1 99 ? 25.829 21.941 -48.352 1.00 46.41 99 PRO A O 1
ATOM 730 N N . GLN A 1 100 ? 27.330 20.692 -47.267 1.00 55.31 100 GLN A N 1
ATOM 731 C CA . GLN A 1 100 ? 28.051 20.291 -48.470 1.00 55.31 100 GLN A CA 1
ATOM 732 C C . GLN A 1 100 ? 27.571 18.909 -48.913 1.00 55.31 100 GLN A C 1
ATOM 734 O O . GLN A 1 100 ? 27.954 17.884 -48.362 1.00 55.31 100 GLN A O 1
ATOM 739 N N . GLY A 1 101 ? 26.749 18.917 -49.964 1.00 60.00 101 GLY A N 1
ATOM 740 C CA . GLY A 1 101 ? 26.780 17.869 -50.980 1.00 60.00 101 GLY A CA 1
ATOM 741 C C . GLY A 1 101 ? 26.028 16.580 -50.664 1.00 60.00 101 GLY A C 1
ATOM 742 O O . GLY A 1 101 ? 26.612 15.503 -50.700 1.00 60.00 101 GLY A O 1
ATOM 743 N N . ALA A 1 102 ? 24.710 16.658 -50.492 1.00 56.28 102 ALA A N 1
ATOM 744 C CA . ALA A 1 102 ? 23.829 15.514 -50.726 1.00 56.28 102 ALA A CA 1
ATOM 745 C C . ALA A 1 102 ? 23.739 15.209 -52.241 1.00 56.28 102 ALA A C 1
ATOM 747 O O . ALA A 1 102 ? 22.727 15.472 -52.883 1.00 56.28 102 ALA A O 1
ATOM 748 N N . GLN A 1 103 ? 24.816 14.678 -52.827 1.00 61.22 103 GLN A N 1
ATOM 749 C CA . GLN A 1 103 ? 24.803 14.075 -54.163 1.00 61.22 103 GLN A CA 1
ATOM 750 C C . GLN A 1 103 ? 24.315 12.625 -54.059 1.00 61.22 103 GLN A C 1
ATOM 752 O O . GLN A 1 103 ? 25.105 11.687 -54.068 1.00 61.22 103 GLN A O 1
ATOM 757 N N . TRP A 1 104 ? 23.010 12.429 -53.896 1.00 62.09 104 TRP A N 1
ATOM 758 C CA . TRP A 1 104 ? 22.401 11.091 -53.976 1.00 62.09 104 TRP A CA 1
ATOM 759 C C . TRP A 1 104 ? 21.046 11.082 -54.685 1.00 62.09 104 TRP A C 1
ATOM 761 O O . TRP A 1 104 ? 20.341 10.078 -54.678 1.00 62.09 104 TRP A O 1
ATOM 771 N N . PHE A 1 105 ? 20.733 12.164 -55.394 1.00 57.31 105 PHE A N 1
ATOM 772 C CA . PHE A 1 105 ? 19.778 12.132 -56.489 1.00 57.31 105 PHE A CA 1
ATOM 773 C C . PHE A 1 105 ? 20.354 12.920 -57.660 1.00 57.31 105 PHE A C 1
ATOM 775 O O . PHE A 1 105 ? 20.287 14.143 -57.642 1.00 57.31 105 PHE A O 1
ATOM 782 N N . HIS A 1 106 ? 20.972 12.210 -58.606 1.00 49.22 106 HIS A N 1
ATOM 783 C CA . HIS A 1 106 ? 20.906 12.397 -60.061 1.00 49.22 106 HIS A CA 1
ATOM 784 C C . HIS A 1 106 ? 21.650 11.250 -60.748 1.00 49.22 106 HIS A C 1
ATOM 786 O O . HIS A 1 106 ? 22.786 10.950 -60.321 1.00 49.22 106 HIS A O 1
#

Foldseek 3Di:
DQVVCVVVVHHDDDPVVVVVVVVVVVVVVVVVVVVQLVVQLVLLVVLCQQLLDPPVCSVVSSVVCVVPVVCSVVSVPRDGPPDPPDDPDPDPPPPPDDDPDPPPDD

Secondary structure (DSSP, 8-state):
-HHHHHHTT-----HHHHHHHHHHHHHHHHHHHHHHHHHHHHHHHHHHHTTSS-GGGHHHHHHHHHH-TTHHHHHHHSPTTSS--S-S------------------

Mean predicted aligned error: 14.03 Å

Sequence (106 aa):
MAATAKRAGLEVVDADPIAMLRREATDGKQVKAAAQAQRIEANVDDAITKGKITPARRKHWVDLLAADPAMADVLATLPDNTMPVQPIGHGVDIESGTPQGAQWFH

=== Feature glossary ===
Legend for the data blocks above and below:

— What the protein is —

Sequence gives the chain of amino acids in standard one-letter code (A=alanine, C=cysteine, …, Y=tyrosine), read N→C. It is the only feature that is directly encoded by the gene; all structural features are derived from the folded form of this sequence.

The annotation block draws on four external resources. InterPro: which protein families and domains the sequence belongs to. GO: standardized terms for what the protein does, what process it participates in, and where in the cell it acts. CATH: which structural fold it has in the CATH hierarchy. Organism: the species of origin.

— Where its atoms are —

Atomic coordinates in PDBx/mmCIF format — the same representation the Protein Data Bank distributes. Each line of the _atom_site loop places one backbone atom in Cartesian space (units: ångströms, origin: arbitrary).

Six rendered views show the 3D structure from the faces of a cube — i.e. along ±x, ±y, ±z. Rendering representation is drawn randomly per protein from cartoon (secondary-structure ribbons), sticks (backbone bonds), or molecular surface; coloring is either N→C rainbow (blue at the N-terminus through red at the C-terminus) or one color per chain.

— Local backbone conformation —

DSSP 8-state secondary structure assigns each residue one of H (α-helix), G (3₁₀-helix), I (π-helix), E (extended β-strand), B (isolated β-bridge), T (hydrogen-bonded turn), S (bend), or '-' (coil). The assignment is computed from backbone hydrogen-bond geometry via the Kabsch–Sander algorithm.

P-SEA three-state annotation labels each residue as helix, strand, or coil based purely on the geometry of the Cα trace. It serves as a fallback when the full backbone (and thus DSSP) is unavailable.

φ (phi) and ψ (psi) are the two rotatable backbone dihedrals per residue: φ is the C(i-1)–N–Cα–C torsion, ψ is the N–Cα–C–N(i+1) torsion, both in degrees on (−180°, 180°]. α-helical residues cluster near (−60°, −45°); β-strand residues near (−120°, +130°). A Ramachandran plot is simply a scatter of (φ, ψ) for every residue.

— Global shape and packing —

Radius of gyration (Rg) is the root-mean-square distance of Cα atoms from their centroid — a single number for overall size and compactness. A globular domain of N residues has Rg ≈ 2.2·N^0.38 Å; an extended or disordered chain has a much larger Rg. The Cα contact count is the number of residue pairs whose Cα atoms are within 8 Å and are more than four positions apart in sequence — a standard proxy for tertiary packing density. The bounding box is the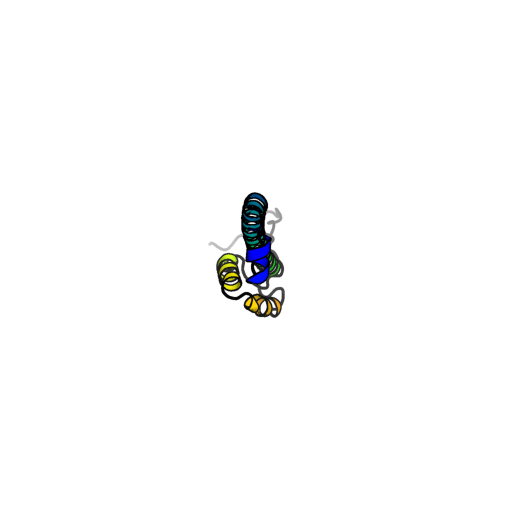 smallest axis-aligned box enclosing all Cα atoms.

Accessible surface area quantifies burial. A residue with SASA near zero is packed into the hydrophobic core; one with SASA >100 Å² sits on the surface. Computed here via the Shrake–Rupley numerical algorithm with a 1.4 Å probe.

The contact map is a binary N×N matrix image: pixel (i, j) is dark where Cα_i and Cα_j are within 8 Å and |i−j|>4. Because the |i−j|>4 filter removes local helical contacts, off-diagonal stripes parallel to the main diagonal indicate parallel β-sheets; stripes perpendicular to it indicate antiparallel β-sheets. The Ramachandran plot scatters every residue's (φ, ψ) pair against the sterically allowed regions. The PAE heatmap renders the predicted-aligned-error matrix.

— Structural neighborhood —

A 3Di character summarizes, for each residue, the relative orientation of the Cα frame of its nearest spatial neighbor. Because it encodes fold topology rather than chemistry, 3Di alignments detect remote structural similarity that sequence alignment misses.

Structural nearest neighbors (via Foldseek easy-search vs the PDB). Reported per hit: target PDB id, E-value, and alignment TM-score. A TM-score above ~0.5 is the conventional threshold for 'same fold'.

— Confidence and disorder —

For AlphaFold models, the B-factor field carries pLDDT — the model's own estimate of local accuracy on a 0–100 scale. Regions with pLDDT<50 should be treated as essentially unmodeled; they often correspond to intrinsically disordered segments.

B-factor (Debye–Waller factor) reflects atomic displacement in the crystal lattice. It is an experimental observable (units Å²), not a prediction; low values mean the atom is pinned down, high values mean it moves or is heterogeneous across the crystal.

Predicted Aligned Error (PAE) is an AlphaFold confidence matrix: entry (i, j) is the expected error in the position of residue j, in ångströms, when the prediction is superimposed on the true structure at residue i. Low PAE within a block of residues means that block is internally rigid and well-predicted; high PAE between two blocks means their relative placement is uncertain even if each block individually is confident.